Protein 1GM6 (pdb70)

Organism: Sus scrofa (NCBI:txid9823)

InterPro domains:
  IPR000566 Lipocalin/cytosolic fatty-acid binding domain [PF00061] (35-172)
  IPR002345 Lipocalin [PTHR11430] (5-176)
  IPR002971 Major urinary protein [PR01221] (35-53)
  IPR002971 Major urinary protein [PR01221] (65-86)
  IPR002971 Major urinary protein [PR01221] (97-109)
  IPR002971 Major urinary protein [PR01221] (111-126)
  IPR002971 Major urinary protein [PR01221] (132-153)
  IPR002971 Major urinary protein [PR01221] (160-177)
  IPR012674 Calycin [G3DSA:2.40.128.20] (16-191)
  IPR012674 Calycin [SSF50814] (29-177)
  IPR022272 Lipocalin family conserved site [PS00213] (28-41)

B-factor: mean 42.1, std 10.02, range [22.97, 77.35]

Nearest PDB structures (foldseek):
  1gm6-assembly1_A  TM=1.006E+00  e=1.081E-32  Sus scrofa
  8amc-assembly4_D  TM=9.755E-01  e=7.379E-22  Felis catus
  3kfi-assembly1_A  TM=9.691E-01  e=1.384E-20  Mus musculus
  3zq3-assembly2_B  TM=9.654E-01  e=4.673E-20  Rattus norvegicus
  2a2g-assembly1_A  TM=9.641E-01  e=9.076E-20  Rattus norvegicus

Secondary structure (P-SEA, 3-state):
cccccccccccccbbbbcbbbbcccccccccccccccccccccccccbbbbbbccccccccbbbbbbbbbccccccccccccbbbbbbccccccccccbbbbbbcccccbbbbbbbbccccccaaaaaaaaaaaaaaccccccccccccccccccccc

Sequence (158 aa):
VVTSNFDASKIAGEWYSILLASDAKENIEENGSMRVFVEHIRVLDNSSLAFKFQRKVNGECTDFYAVCDKVGDGVYTVAYYGENKFRLLEVNYSDYVILHLVDVNGDKTFQLMEFYGRKPDVEPKLKDKFVEICQQYGIIKENIIDLTKIDRCFQLRG

CATH classification: 2.40.128.20

Solvent-accessible surface area: 7911 Å² total

Radius of gyration: 14.47 Å; Cα contacts (8 Å, |Δi|>4): 337; chains: 1; bounding box: 32×37×35 Å

Structure (mmCIF, N/CA/C/O backbone):
data_1GM6
#
_entry.id   1GM6
#
_cell.length_a   70.112
_cell.length_b   70.112
_cell.length_c   71.750
_cell.angle_alpha   90.00
_cell.angle_beta   90.00
_cell.angle_gamma   90.00
#
_symmetry.space_group_name_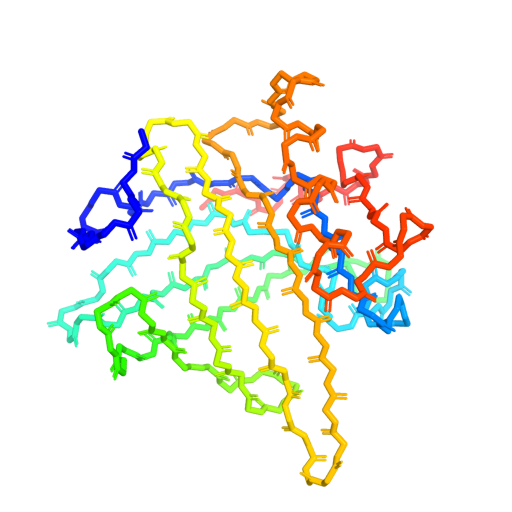H-M   'P 41 21 2'
#
loop_
_entity.id
_entity.type
_entity.pdbx_description
1 polymer 'SALIVARY LIPOCALIN'
2 non-polymer 'CADMIUM ION'
3 non-polymer GLYCEROL
4 non-polymer 2-acetamido-2-deoxy-beta-D-glucopyranose
5 water water
#
loop_
_atom_site.group_PDB
_atom_site.id
_atom_site.type_symbol
_atom_site.label_atom_id
_atom_site.label_alt_id
_atom_site.label_comp_id
_atom_site.label_asym_id
_atom_site.label_entity_id
_atom_site.label_seq_id
_atom_site.pdbx_PDB_ins_code
_atom_site.Cartn_x
_atom_site.Cartn_y
_atom_site.Cartn_z
_atom_site.occupancy
_atom_site.B_iso_or_equiv
_atom_site.auth_seq_id
_atom_site.auth_comp_id
_atom_site.auth_asym_id
_atom_site.auth_atom_id
_atom_site.pdbx_PDB_model_num
ATOM 1 N N . VAL A 1 8 ? 14.464 0.394 19.092 1.00 69.83 8 VAL A N 1
ATOM 2 C CA . VAL A 1 8 ? 13.509 1.432 18.584 1.00 69.79 8 VAL A CA 1
ATOM 3 C C . VAL A 1 8 ? 12.048 1.009 18.719 1.00 69.48 8 VAL A C 1
ATOM 4 O O . VAL A 1 8 ? 11.694 -0.122 18.408 1.00 69.80 8 VAL A O 1
ATOM 8 N N . VAL A 1 9 ? 11.197 1.941 19.142 1.00 68.62 9 VAL A N 1
ATOM 9 C CA . VAL A 1 9 ? 9.762 1.700 19.290 1.00 67.75 9 VAL A CA 1
ATOM 10 C C . VAL A 1 9 ? 9.063 2.672 18.318 1.00 67.63 9 VAL A C 1
ATOM 11 O O . VAL A 1 9 ? 8.950 3.858 18.588 1.00 67.81 9 VAL A O 1
ATOM 15 N N . THR A 1 10 ? 8.578 2.154 17.192 1.00 66.72 10 THR A N 1
ATOM 16 C CA . THR A 1 10 ? 7.938 2.978 16.159 1.00 66.11 10 THR A CA 1
ATOM 17 C C . THR A 1 10 ? 6.463 3.017 16.403 1.00 66.19 10 THR A C 1
ATOM 18 O O . THR A 1 10 ? 5.749 4.040 16.183 1.00 66.57 10 THR A O 1
ATOM 22 N N . SER A 1 11 ? 6.011 1.870 16.842 1.00 65.57 11 SER A N 1
ATOM 23 C CA . SER A 1 11 ? 4.631 1.743 17.114 1.00 64.74 11 SER A CA 1
ATOM 24 C C . SER A 1 11 ? 4.461 2.182 18.525 1.00 63.46 11 SER A C 1
ATOM 25 O O . SER A 1 11 ? 5.413 2.661 19.200 1.00 64.89 11 SER A O 1
ATOM 28 N N . ASN A 1 12 ? 3.283 1.920 19.006 1.00 61.85 12 ASN A N 1
ATOM 29 C CA . ASN A 1 12 ? 3.042 2.393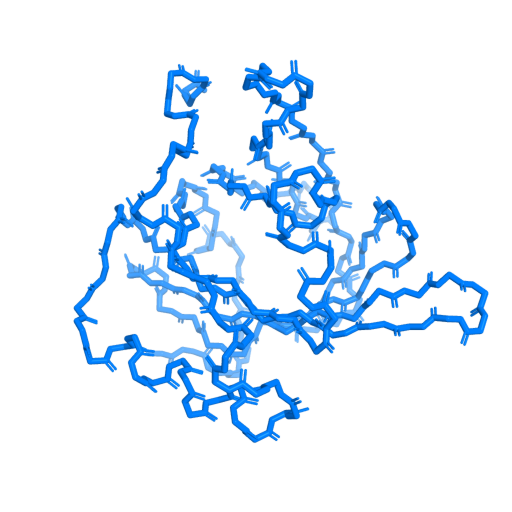 20.263 1.00 60.38 12 ASN A CA 1
ATOM 30 C C . ASN A 1 12 ? 3.717 2.190 21.511 1.00 60.52 12 ASN A C 1
ATOM 31 O O . ASN A 1 12 ? 3.757 1.175 22.105 1.00 61.97 12 ASN A O 1
ATOM 36 N N . PHE A 1 13 ? 4.102 3.393 21.872 1.00 58.41 13 PHE A N 1
ATOM 37 C CA . PHE A 1 13 ? 4.867 3.780 22.991 1.00 57.29 13 PHE A CA 1
ATOM 38 C C . PHE A 1 13 ? 4.067 3.807 24.270 1.00 56.99 13 PHE A C 1
ATOM 39 O O . PHE A 1 13 ? 2.893 3.627 24.350 1.00 57.17 13 PHE A O 1
ATOM 47 N N . ASP A 1 14 ? 4.875 4.072 25.273 1.00 56.15 14 ASP A N 1
ATOM 48 C CA . ASP A 1 14 ? 4.638 4.250 26.692 1.00 56.36 14 ASP A CA 1
ATOM 49 C C . ASP A 1 14 ? 4.957 5.744 26.933 1.00 57.06 14 ASP A C 1
ATOM 50 O O . ASP A 1 14 ? 5.089 6.522 25.992 1.00 57.18 14 ASP A O 1
ATOM 55 N N . ALA A 1 15 ? 5.062 6.141 28.193 1.00 56.73 15 ALA A N 1
ATOM 56 C CA . ALA A 1 15 ? 5.313 7.536 28.495 1.00 55.77 15 ALA A CA 1
ATOM 57 C C . ALA A 1 15 ? 6.150 7.647 29.736 1.00 55.14 15 ALA A C 1
ATOM 58 O O . ALA A 1 15 ? 6.919 8.592 29.900 1.00 54.37 15 ALA A O 1
ATOM 60 N N . SER A 1 16 ? 5.983 6.678 30.622 1.00 53.94 16 SER A N 1
ATOM 61 C CA . SER A 1 16 ? 6.748 6.639 31.855 1.00 53.61 16 SER A CA 1
ATOM 62 C C . SER A 1 16 ? 8.198 6.448 31.447 1.00 52.46 16 SER A C 1
ATOM 63 O O . SER A 1 16 ? 9.128 6.916 32.119 1.00 53.58 16 SER A O 1
ATOM 66 N N . LYS A 1 17 ? 8.365 5.799 30.296 1.00 51.16 17 LYS A N 1
ATOM 67 C CA . LYS A 1 17 ? 9.680 5.493 29.737 1.00 50.47 17 LYS A CA 1
ATOM 68 C C . LYS A 1 17 ? 10.270 6.574 28.827 1.00 49.39 17 LYS A C 1
ATOM 69 O O . LYS A 1 17 ? 11.372 6.425 28.304 1.00 49.63 17 LYS A O 1
ATOM 75 N N . ILE A 1 18 ? 9.531 7.654 28.606 1.00 46.58 18 ILE A N 1
ATOM 76 C CA . ILE A 1 18 ? 10.072 8.737 27.786 1.00 44.66 18 ILE A CA 1
ATOM 77 C C . ILE A 1 18 ? 10.308 9.909 28.713 1.00 42.43 18 ILE A C 1
ATOM 78 O O . ILE A 1 18 ? 10.950 10.897 28.361 1.00 43.68 18 ILE A O 1
ATOM 83 N N . ALA A 1 19 ? 9.794 9.781 29.922 1.00 39.17 19 ALA A N 1
ATOM 84 C CA . ALA A 1 19 ? 9.967 10.827 30.907 1.00 39.31 19 ALA A CA 1
ATOM 85 C C . ALA A 1 19 ? 11.448 10.934 31.235 1.00 37.80 19 ALA A C 1
ATOM 86 O O . ALA A 1 19 ? 12.231 10.065 30.884 1.00 37.99 19 ALA A O 1
ATOM 88 N N . GLY A 1 20 ? 11.829 12.008 31.904 1.00 38.03 20 GLY A N 1
ATOM 89 C CA . GLY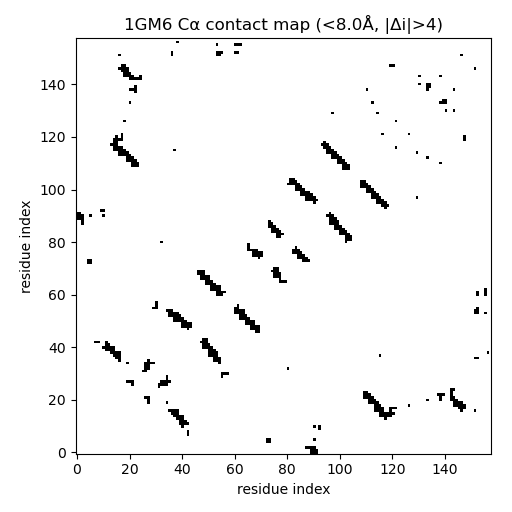 A 1 20 ? 13.220 12.175 32.258 1.00 38.13 20 GLY A CA 1
ATOM 90 C C . GLY A 1 20 ? 13.931 13.324 31.565 1.00 36.56 20 GLY A C 1
ATOM 91 O O . GLY A 1 20 ? 13.304 14.182 30.928 1.00 37.35 20 GLY A O 1
ATOM 92 N N . GLU A 1 21 ? 15.257 13.333 31.706 1.00 36.77 21 GLU A N 1
ATOM 93 C CA . GLU A 1 21 ? 16.115 14.358 31.122 1.00 34.70 21 GLU A CA 1
ATOM 94 C C . GLU A 1 21 ? 16.507 13.991 29.701 1.00 32.78 21 GLU A C 1
ATOM 95 O O . GLU A 1 21 ? 16.791 12.833 29.402 1.00 30.11 21 GLU A O 1
ATOM 101 N N . TRP A 1 22 ? 16.527 14.990 28.828 1.00 29.81 22 TRP A N 1
ATOM 102 C CA . TRP A 1 22 ? 16.909 14.791 27.440 1.00 27.47 22 TRP A CA 1
ATOM 103 C C . TRP A 1 22 ? 17.768 15.971 27.019 1.00 26.75 22 TRP A C 1
ATOM 104 O O . TRP A 1 22 ? 17.856 16.972 27.732 1.00 26.87 22 TRP A O 1
ATOM 115 N N . TYR A 1 23 ? 18.416 15.843 25.869 1.00 27.14 23 TYR A N 1
ATOM 116 C CA . TYR A 1 23 ? 19.247 16.917 25.339 1.00 28.21 23 TYR A CA 1
ATOM 117 C C . TYR A 1 23 ? 18.824 17.135 23.905 1.00 27.40 23 TYR A C 1
ATOM 118 O O . TYR A 1 23 ? 18.560 16.180 23.199 1.00 27.23 23 TYR A O 1
ATOM 127 N N . SER A 1 24 ? 18.717 18.384 23.481 1.00 27.48 24 SER A N 1
ATOM 128 C CA . SER A 1 24 ? 18.375 18.653 22.089 1.00 26.97 24 SER A CA 1
ATOM 129 C C . SER A 1 24 ? 19.693 18.536 21.315 1.00 27.32 24 SER A C 1
ATOM 130 O O . SER A 1 24 ? 20.691 19.155 21.694 1.00 24.51 24 SER A O 1
ATOM 133 N N . ILE A 1 25 ? 19.709 17.736 20.250 1.00 26.80 25 ILE A N 1
ATOM 134 C CA . ILE A 1 25 ? 20.934 17.547 19.465 1.00 28.92 25 ILE A CA 1
ATOM 135 C C . ILE A 1 25 ? 20.857 18.082 18.031 1.00 27.94 25 ILE A C 1
ATOM 136 O O . ILE A 1 25 ? 21.751 18.801 17.567 1.00 28.58 25 ILE A O 1
ATOM 141 N N . LEU A 1 26 ? 19.786 17.732 17.329 1.00 26.10 26 LEU A N 1
ATOM 142 C CA . LEU A 1 26 ? 19.606 18.182 15.953 1.00 26.63 26 LEU A CA 1
ATOM 143 C C . LEU A 1 26 ? 18.225 18.828 15.832 1.00 27.16 26 LEU A C 1
ATOM 144 O O . LEU A 1 26 ? 17.288 18.453 16.535 1.00 26.66 26 LEU A O 1
ATOM 149 N N . LEU A 1 27 ? 18.105 19.804 14.945 1.00 28.11 27 LEU A N 1
ATOM 150 C CA . LEU A 1 27 ? 16.841 20.487 14.741 1.00 31.14 27 LEU A CA 1
ATOM 151 C C . LEU A 1 27 ? 16.752 20.903 13.277 1.00 31.55 27 LEU A C 1
ATOM 152 O O . LEU A 1 27 ? 17.684 21.506 12.750 1.00 30.30 27 LEU A O 1
ATOM 157 N N . ALA A 1 28 ? 15.651 20.568 12.613 1.00 31.08 28 ALA A N 1
ATOM 158 C CA . ALA A 1 28 ? 15.483 20.930 11.209 1.00 34.08 28 ALA A CA 1
ATOM 159 C C . ALA A 1 28 ? 14.092 21.518 10.969 1.00 34.24 28 ALA A C 1
ATOM 160 O O . ALA A 1 28 ? 13.159 21.238 11.721 1.00 35.66 28 ALA A O 1
ATOM 162 N N . SER A 1 29 ? 13.957 22.324 9.918 1.00 35.50 29 SER A N 1
ATOM 163 C CA . SER A 1 29 ? 12.682 22.972 9.589 1.00 37.63 29 SER A CA 1
ATOM 164 C C . SER A 1 29 ? 12.648 23.438 8.130 1.00 39.08 29 SER A C 1
ATOM 165 O O . SER A 1 29 ? 13.607 24.043 7.649 1.00 40.80 29 SER A O 1
ATOM 168 N N . ASP A 1 30 ? 11.561 23.170 7.415 1.00 39.00 30 ASP A N 1
ATOM 169 C CA . ASP A 1 30 ? 11.510 23.624 6.030 1.00 40.67 30 ASP A CA 1
ATOM 170 C C . ASP A 1 30 ? 11.495 25.162 5.971 1.00 41.40 30 ASP A C 1
ATOM 171 O O . ASP A 1 30 ? 11.446 25.758 4.890 1.00 41.63 30 ASP A O 1
ATOM 176 N N . ALA A 1 31 ? 11.553 25.786 7.151 1.00 42.14 31 ALA A N 1
ATOM 177 C CA . ALA A 1 31 ? 11.588 27.246 7.311 1.00 41.82 31 ALA A CA 1
ATOM 178 C C . ALA A 1 31 ? 12.682 27.558 8.346 1.00 42.85 31 ALA A C 1
ATOM 179 O O . ALA A 1 31 ? 12.378 27.980 9.465 1.00 40.52 31 ALA A O 1
ATOM 181 N N . LYS A 1 32 ? 13.939 27.325 7.953 1.00 43.50 32 LYS A N 1
ATOM 182 C CA . LYS A 1 32 ? 15.137 27.520 8.785 1.00 43.60 32 LYS A CA 1
ATOM 183 C C . LYS A 1 32 ? 15.023 28.821 9.594 1.00 43.19 32 LYS A C 1
ATOM 184 O O . LYS A 1 32 ? 15.727 29.019 10.590 1.00 44.07 32 LYS A O 1
ATOM 190 N N . GLU A 1 33 ? 14.119 29.701 9.179 1.00 42.75 33 GLU A N 1
ATOM 191 C CA . GLU A 1 33 ? 13.906 30.986 9.843 1.00 41.91 33 GLU A CA 1
ATOM 192 C C . GLU A 1 33 ? 13.509 30.843 11.324 1.00 42.39 33 GLU A C 1
ATOM 193 O O . GLU A 1 33 ? 13.918 31.643 12.165 1.00 41.62 33 GLU A O 1
ATOM 199 N N . ASN A 1 34 ? 12.730 29.810 11.632 1.00 39.30 34 ASN A N 1
ATOM 200 C CA . ASN A 1 34 ? 12.243 29.566 12.982 1.00 37.32 34 ASN A CA 1
ATOM 201 C C . ASN A 1 34 ? 13.227 28.929 13.932 1.00 37.64 34 ASN A C 1
ATOM 202 O O . ASN A 1 34 ? 13.057 29.021 15.145 1.00 37.99 34 ASN A O 1
ATOM 207 N N . ILE A 1 35 ? 14.249 28.268 13.400 1.00 37.26 35 ILE A N 1
ATOM 208 C CA . ILE A 1 35 ? 15.224 27.605 14.268 1.00 36.24 35 ILE A CA 1
ATOM 209 C C . ILE A 1 35 ? 16.580 28.293 14.326 1.00 37.99 35 ILE A C 1
ATOM 210 O O . ILE A 1 35 ? 17.542 27.754 14.874 1.00 36.09 35 ILE A O 1
ATOM 215 N N . GLU A 1 36 ? 16.665 29.483 13.752 1.00 40.08 36 GLU A N 1
ATOM 216 C CA . GLU A 1 36 ? 17.916 30.219 13.769 1.00 44.31 36 GLU A CA 1
ATOM 217 C C . GLU A 1 36 ? 18.011 31.045 15.040 1.00 45.11 36 GLU A C 1
ATOM 218 O O . GLU A 1 36 ? 17.046 31.133 15.798 1.00 45.20 36 GLU A O 1
ATOM 224 N N . GLU A 1 37 ? 19.174 31.636 15.289 1.00 46.48 37 GLU A N 1
ATOM 225 C CA . GLU A 1 37 ? 19.324 32.445 16.487 1.00 48.00 37 GLU A CA 1
ATOM 226 C C . GLU A 1 37 ? 18.136 33.402 16.471 1.00 49.37 37 GLU A C 1
ATOM 227 O O . GLU A 1 37 ? 17.879 34.062 15.460 1.00 49.69 37 GLU A O 1
ATOM 233 N N . ASN A 1 38 ? 17.403 33.445 17.580 1.00 48.86 38 ASN A N 1
ATOM 234 C CA . ASN A 1 38 ? 16.220 34.287 17.717 1.00 48.18 38 ASN A CA 1
ATOM 235 C C . ASN A 1 38 ? 14.971 33.610 17.179 1.00 47.05 38 ASN A C 1
ATOM 236 O O . ASN A 1 38 ? 13.892 34.194 17.179 1.00 45.52 38 ASN A O 1
ATOM 241 N N . GLY A 1 39 ? 15.120 32.376 16.719 1.00 45.40 39 GLY A N 1
ATOM 242 C CA . GLY A 1 39 ? 13.976 31.646 16.213 1.00 43.15 39 GLY A CA 1
ATOM 243 C C . GLY A 1 39 ? 13.176 31.089 17.378 1.00 40.11 39 GLY A C 1
ATOM 244 O O . GLY A 1 39 ? 13.738 30.580 18.348 1.00 40.79 39 GLY A O 1
ATOM 245 N N . SER A 1 40 ? 11.857 31.168 17.283 1.00 37.00 40 SER A N 1
ATOM 246 C CA . SER A 1 40 ? 10.991 30.683 18.349 1.00 35.28 40 SER A CA 1
ATOM 247 C C . SER A 1 40 ? 11.163 29.199 18.641 1.00 31.92 40 SER A C 1
ATOM 248 O O . SER A 1 40 ? 11.142 28.773 19.792 1.00 33.29 40 SER A O 1
ATOM 251 N N . MET A 1 41 ? 11.346 28.420 17.582 1.00 28.34 41 MET A N 1
ATOM 252 C CA . MET A 1 41 ? 11.492 26.969 17.665 1.00 27.41 41 MET A CA 1
ATOM 253 C C . MET A 1 41 ? 12.910 26.460 17.907 1.00 27.60 41 MET A C 1
ATOM 254 O O . MET A 1 41 ? 13.183 25.272 17.746 1.00 27.89 41 MET A O 1
ATOM 259 N N . ARG A 1 42 ? 13.810 27.362 18.282 1.00 27.67 42 ARG A N 1
ATOM 260 C CA . ARG A 1 42 ? 15.209 27.018 18.567 1.00 28.90 42 ARG A CA 1
ATOM 261 C C . ARG A 1 42 ? 15.323 26.678 20.063 1.00 28.19 42 ARG A C 1
ATOM 262 O O . ARG A 1 42 ? 15.961 27.384 20.849 1.00 30.70 42 ARG A O 1
ATOM 270 N N . VAL A 1 43 ? 14.690 25.571 20.425 1.00 28.82 43 VAL A N 1
ATOM 271 C CA . VAL A 1 43 ? 14.622 25.102 21.785 1.00 25.68 43 VAL A CA 1
ATOM 272 C C . VAL A 1 43 ? 15.604 23.994 22.146 1.00 27.40 43 VAL A C 1
ATOM 273 O O . VAL A 1 43 ? 16.039 23.195 21.300 1.00 23.55 43 VAL A O 1
ATOM 277 N N . PHE A 1 44 ? 15.938 23.962 23.430 1.00 24.20 44 PHE A N 1
ATOM 278 C CA . PHE A 1 44 ? 16.856 22.985 23.976 1.00 26.31 44 PHE A CA 1
ATOM 279 C C . PHE A 1 44 ? 16.123 22.304 25.114 1.00 26.93 44 PHE A C 1
ATOM 280 O O . PHE A 1 44 ? 16.059 22.823 26.221 1.00 24.60 44 PHE A O 1
ATOM 288 N N . VAL A 1 45 ? 15.552 21.144 24.822 1.00 25.82 45 VAL A N 1
ATOM 289 C CA . VAL A 1 45 ? 14.802 20.392 25.815 1.00 28.39 45 VAL A CA 1
ATOM 290 C C . VAL A 1 45 ? 15.621 19.950 27.024 1.00 27.71 45 VAL A C 1
ATOM 291 O O . VAL A 1 45 ? 16.837 19.751 26.936 1.00 25.68 45 VAL A O 1
ATOM 295 N N . GLU A 1 46 ? 14.936 19.798 28.152 1.00 26.94 46 GLU 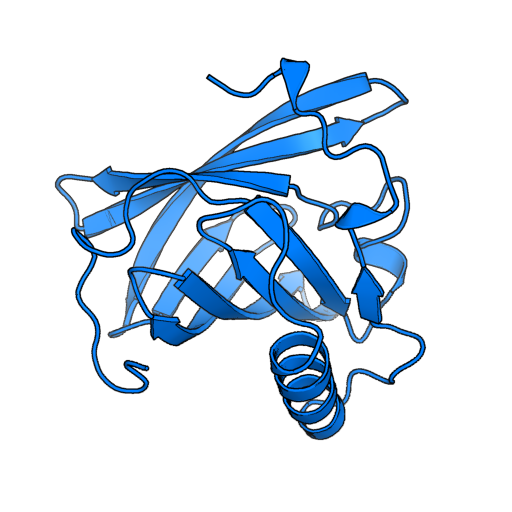A N 1
ATOM 296 C CA . GLU A 1 46 ? 15.582 19.369 29.380 1.00 28.76 46 GLU A CA 1
ATOM 297 C C . GLU A 1 46 ? 14.902 18.137 29.970 1.00 28.81 46 GLU A C 1
ATOM 298 O O . GLU A 1 46 ? 15.485 17.055 29.965 1.00 26.69 46 GLU A O 1
ATOM 304 N N . HIS A 1 47 ? 13.687 18.278 30.492 1.00 31.62 47 HIS A N 1
ATOM 305 C CA . HIS A 1 47 ? 13.011 17.103 31.034 1.00 34.90 47 HIS A CA 1
ATOM 306 C C . HIS A 1 47 ? 11.586 16.996 30.586 1.00 35.19 47 HIS A C 1
ATOM 307 O O . HIS A 1 47 ? 10.962 17.979 30.208 1.00 36.13 47 HIS A O 1
ATOM 314 N N . ILE A 1 48 ? 11.088 15.769 30.615 1.00 36.27 48 ILE A N 1
ATOM 315 C CA . ILE A 1 48 ? 9.725 15.464 30.236 1.00 36.88 48 ILE A CA 1
ATOM 316 C C . ILE A 1 48 ? 9.100 14.762 31.426 1.00 39.88 48 ILE A C 1
ATOM 317 O O . ILE A 1 48 ? 9.706 13.855 32.001 1.00 39.24 48 ILE A O 1
ATOM 322 N N . ARG A 1 49 ? 7.910 15.205 31.821 1.00 41.80 49 ARG A N 1
ATOM 323 C CA . ARG A 1 49 ? 7.202 14.575 32.925 1.00 44.82 49 ARG A CA 1
ATOM 324 C C . ARG A 1 49 ? 5.806 14.226 32.445 1.00 45.19 49 ARG A C 1
ATOM 325 O O . ARG A 1 49 ? 5.158 15.024 31.762 1.00 46.33 49 ARG A O 1
ATOM 333 N N . VAL A 1 50 ? 5.373 13.012 32.773 1.00 44.58 50 VAL A N 1
ATOM 334 C CA . VAL A 1 50 ? 4.049 12.539 32.407 1.00 45.32 50 VAL A CA 1
ATOM 335 C C . VAL A 1 50 ? 3.091 12.893 33.537 1.00 45.64 50 VAL A C 1
ATOM 336 O O . VAL A 1 50 ? 3.189 12.350 34.635 1.00 44.09 50 VAL A O 1
ATOM 340 N N . LEU A 1 51 ? 2.175 13.815 33.262 1.00 45.99 51 LEU A N 1
ATOM 341 C CA . LEU A 1 51 ? 1.217 14.251 34.258 1.00 46.43 51 LEU A CA 1
ATOM 342 C C . LEU A 1 51 ? 0.118 13.238 34.471 1.00 46.14 51 LEU A C 1
ATOM 343 O O . LEU A 1 51 ? -0.088 12.343 33.644 1.00 44.85 51 LEU A O 1
ATOM 348 N N . ASP A 1 52 ? -0.587 13.398 35.589 1.00 45.88 52 ASP A N 1
ATOM 349 C CA . ASP A 1 52 ? -1.684 12.513 35.956 1.00 48.28 52 ASP A CA 1
ATOM 350 C C . ASP A 1 52 ? -2.808 12.449 34.907 1.00 48.47 52 ASP A C 1
ATOM 351 O O . ASP A 1 52 ? -3.613 11.511 34.922 1.00 48.80 52 ASP A O 1
ATOM 356 N N . ASN A 1 53 ? -2.868 13.434 34.004 1.00 46.85 53 ASN A N 1
ATOM 357 C CA . ASN A 1 53 ? -3.885 13.426 32.949 1.00 47.32 53 ASN A CA 1
ATOM 358 C C . ASN A 1 53 ? -3.345 12.912 31.621 1.00 46.30 53 ASN A C 1
ATOM 359 O O . ASN A 1 53 ? -4.006 13.037 30.588 1.00 47.62 53 ASN A O 1
ATOM 364 N N . SER A 1 54 ? -2.140 12.342 31.661 1.00 44.75 54 SER A N 1
ATOM 365 C CA . SER A 1 54 ? -1.475 11.762 30.492 1.00 44.24 54 SER A CA 1
ATOM 366 C C . SER A 1 54 ? -0.782 12.775 29.584 1.00 42.09 54 SER A C 1
ATOM 367 O O . SER A 1 54 ? -0.215 12.413 28.558 1.00 40.89 54 SER A O 1
ATOM 370 N N . SER A 1 55 ? -0.839 14.044 29.964 1.00 40.18 55 SER A N 1
ATOM 371 C CA . SER A 1 55 ? -0.198 15.092 29.193 1.00 40.02 55 SER A CA 1
ATOM 372 C C . SER A 1 55 ? 1.263 15.103 29.587 1.00 40.60 55 SER A C 1
ATOM 373 O O . SER A 1 55 ? 1.610 14.744 30.706 1.00 42.98 55 SER A O 1
ATOM 376 N N . LEU A 1 56 ? 2.116 15.520 28.661 1.00 39.63 56 LEU A N 1
ATOM 377 C CA . LEU A 1 56 ? 3.553 15.578 28.900 1.00 38.83 56 LEU A CA 1
ATOM 378 C C . LEU A 1 56 ? 3.991 17.002 29.212 1.00 37.75 56 LEU A C 1
ATOM 379 O O . LEU A 1 56 ? 3.759 17.917 28.430 1.00 37.54 56 LEU A O 1
ATOM 384 N N . ALA A 1 57 ? 4.634 17.190 30.354 1.00 35.81 57 ALA A N 1
ATOM 385 C CA . ALA A 1 57 ? 5.096 18.513 30.728 1.00 34.58 57 ALA A CA 1
ATOM 386 C C . ALA A 1 57 ? 6.538 18.657 30.270 1.00 33.59 57 ALA A C 1
ATOM 387 O O . ALA A 1 57 ? 7.420 17.985 30.790 1.00 32.59 57 ALA A O 1
ATOM 389 N N . PHE A 1 58 ? 6.768 19.521 29.284 1.00 34.74 58 PHE A N 1
ATOM 390 C CA . PHE A 1 58 ? 8.108 19.756 28.728 1.00 34.90 58 PHE A CA 1
ATOM 391 C C . PHE A 1 58 ? 8.765 20.962 29.385 1.00 35.05 58 PHE A C 1
ATOM 392 O O . PHE A 1 58 ? 8.102 21.965 29.642 1.00 34.04 58 PHE A O 1
ATOM 400 N N . LYS A 1 59 ? 10.061 20.863 29.664 1.00 33.59 59 LYS A N 1
ATOM 401 C CA . LYS A 1 59 ? 10.798 22.004 30.193 1.00 32.41 59 LYS A CA 1
ATOM 402 C C . LYS A 1 59 ? 11.999 22.165 29.265 1.00 30.72 59 LYS A C 1
ATOM 403 O O . LYS A 1 59 ? 12.726 21.201 29.007 1.00 27.57 59 LYS A O 1
ATOM 409 N N . PHE A 1 60 ? 12.199 23.365 28.737 1.00 28.08 60 PHE A N 1
ATOM 410 C CA . PHE A 1 60 ? 13.308 23.583 27.828 1.00 28.49 60 PHE A CA 1
ATOM 411 C C . PHE A 1 60 ? 13.815 24.998 27.922 1.00 29.64 60 PHE A C 1
ATOM 412 O O . PHE A 1 60 ? 13.170 25.869 28.488 1.00 28.67 60 PHE A O 1
ATOM 420 N N . GLN A 1 61 ? 14.989 25.220 27.355 1.00 29.05 61 GLN A N 1
ATOM 421 C CA . GLN A 1 61 ? 15.612 26.536 27.345 1.00 29.75 61 GLN A CA 1
ATOM 422 C C . GLN A 1 61 ? 15.716 27.068 25.922 1.00 32.17 61 GLN A C 1
ATOM 423 O O . GLN A 1 61 ? 15.789 26.283 24.983 1.00 34.08 61 GLN A O 1
ATOM 429 N N . ARG A 1 62 ? 15.637 28.380 25.748 1.00 31.92 62 ARG A N 1
ATOM 430 C CA . ARG A 1 62 ? 15.988 28.961 24.458 1.00 36.72 62 ARG A CA 1
ATOM 431 C C . ARG A 1 62 ? 16.677 30.258 24.811 1.00 37.49 62 ARG A C 1
ATOM 432 O O . ARG A 1 62 ? 16.503 30.783 25.913 1.00 40.02 62 ARG A O 1
ATOM 440 N N . LYS A 1 63 ? 17.553 30.708 23.927 1.00 37.21 63 LYS A N 1
ATOM 441 C CA . LYS A 1 63 ? 18.298 31.914 24.179 1.00 38.04 63 LYS A CA 1
ATOM 442 C C . LYS A 1 63 ? 17.506 33.075 23.603 1.00 38.78 63 LYS A C 1
ATOM 443 O O . LYS A 1 63 ? 17.294 33.180 22.391 1.00 36.40 63 LYS A O 1
ATOM 449 N N . VAL A 1 64 ? 17.041 33.930 24.510 1.00 39.13 64 VAL A N 1
ATOM 450 C CA . VAL A 1 64 ? 16.252 35.107 24.165 1.00 38.18 64 VAL A CA 1
ATOM 451 C C . VAL A 1 64 ? 17.043 36.366 24.494 1.00 38.29 64 VAL A C 1
ATOM 452 O O . VAL A 1 64 ? 17.578 36.513 25.600 1.00 38.61 64 VAL A O 1
ATOM 456 N N . ASN A 1 65 ? 17.113 37.263 23.514 1.00 37.85 65 ASN A N 1
ATOM 457 C CA . ASN A 1 65 ? 17.819 38.526 23.662 1.00 37.56 65 ASN A CA 1
ATOM 458 C C . ASN A 1 65 ? 19.193 38.353 24.302 1.00 36.92 65 ASN A C 1
ATOM 459 O O . ASN A 1 65 ? 19.600 39.129 25.171 1.00 36.32 65 ASN A O 1
ATOM 464 N N . GLY A 1 66 ? 19.892 37.307 23.865 1.00 34.62 66 GLY A N 1
ATOM 465 C CA . GLY A 1 66 ? 21.222 37.025 24.373 1.00 35.00 66 GLY A CA 1
ATOM 466 C C . GLY A 1 66 ? 21.260 36.291 25.699 1.00 34.44 66 GLY A C 1
ATOM 467 O O . GLY A 1 66 ? 22.326 35.863 26.151 1.00 35.09 66 GLY A O 1
ATOM 468 N N . GLU A 1 67 ? 20.100 36.132 26.327 1.00 33.76 67 GLU A N 1
ATOM 469 C CA . GLU A 1 67 ? 20.041 35.449 27.617 1.00 33.88 67 GLU A CA 1
ATOM 470 C C . GLU A 1 67 ? 19.402 34.076 27.532 1.00 32.16 67 GLU A C 1
ATOM 471 O O . GLU A 1 67 ? 18.401 33.893 26.844 1.00 32.25 67 GLU A O 1
ATOM 477 N N . CYS A 1 68 ? 19.982 33.128 28.261 1.00 31.62 68 CYS A N 1
ATOM 478 C CA . CYS A 1 68 ? 19.482 31.754 28.334 1.00 34.75 68 CYS A CA 1
ATOM 479 C C . CYS A 1 68 ? 18.166 31.761 29.128 1.00 36.01 68 CYS A C 1
ATOM 480 O O . CYS A 1 68 ? 18.131 32.205 30.274 1.00 37.15 68 CYS A O 1
ATOM 483 N N . THR A 1 69 ? 17.093 31.252 28.528 1.00 37.01 69 THR A N 1
ATOM 484 C CA . THR A 1 69 ? 15.777 31.275 29.172 1.00 35.99 69 THR A CA 1
ATOM 485 C C . THR A 1 69 ? 15.115 29.923 29.431 1.00 34.65 69 THR A C 1
ATOM 486 O O . THR A 1 69 ? 15.379 28.954 28.741 1.00 34.11 69 THR A O 1
ATOM 490 N N . ASP A 1 70 ? 14.235 29.884 30.425 1.00 33.67 70 ASP A N 1
ATOM 491 C CA . ASP A 1 70 ? 13.487 28.685 30.780 1.00 33.40 70 ASP A CA 1
ATOM 492 C C . ASP A 1 70 ? 12.038 28.821 30.304 1.00 32.60 70 ASP A C 1
ATOM 493 O O . ASP A 1 70 ? 11.423 29.890 30.444 1.00 31.18 70 ASP A O 1
ATOM 498 N N . PHE A 1 71 ? 11.510 27.735 29.736 1.00 32.93 71 PHE A N 1
ATOM 499 C CA . PHE A 1 71 ? 10.133 27.679 29.247 1.00 33.83 71 PHE A CA 1
ATOM 500 C C . PHE A 1 71 ? 9.462 26.370 29.657 1.00 35.36 71 PHE A C 1
ATOM 501 O O . PHE A 1 71 ? 10.122 25.343 29.799 1.00 34.18 71 PHE A O 1
ATOM 509 N N . TYR A 1 72 ? 8.144 26.415 29.840 1.00 36.37 72 TYR A N 1
ATOM 510 C CA . TYR A 1 72 ? 7.364 25.235 30.206 1.00 38.76 72 TYR A CA 1
ATOM 511 C C . TYR A 1 72 ? 6.176 25.121 29.271 1.00 38.30 72 TYR A C 1
ATOM 512 O O . TYR A 1 72 ? 5.651 26.126 28.809 1.00 38.38 72 TYR A O 1
ATOM 521 N N . ALA A 1 73 ? 5.750 23.893 29.004 1.00 37.37 73 ALA A N 1
ATOM 522 C CA . ALA A 1 73 ? 4.623 23.650 28.119 1.00 37.46 73 ALA A CA 1
ATOM 523 C C . ALA A 1 73 ? 4.026 22.274 28.403 1.00 37.09 73 ALA A C 1
ATOM 524 O O . ALA A 1 73 ? 4.761 21.304 28.609 1.00 37.19 73 ALA A O 1
ATOM 526 N N . VAL A 1 74 ? 2.698 22.196 28.436 1.00 34.74 74 VAL A N 1
ATOM 527 C CA . VAL A 1 74 ? 2.010 20.925 28.655 1.00 33.97 74 VAL A CA 1
ATOM 528 C C . VAL A 1 74 ? 1.450 20.500 27.305 1.00 34.40 74 VAL A C 1
ATOM 529 O O . VAL A 1 74 ? 0.741 21.265 26.643 1.00 36.02 74 VAL A O 1
ATOM 533 N N . CYS A 1 75 ? 1.784 19.290 26.887 1.00 33.48 75 CYS A N 1
ATOM 534 C CA . CYS A 1 75 ? 1.313 18.773 25.615 1.00 34.48 75 CYS A CA 1
ATOM 535 C C . CYS A 1 75 ? 0.237 17.744 25.893 1.00 36.33 75 CYS A C 1
ATOM 536 O O . CYS A 1 75 ? 0.467 16.777 26.600 1.00 35.00 75 CYS A O 1
ATOM 539 N N . ASP A 1 76 ? -0.944 17.949 25.334 1.00 36.82 76 ASP A N 1
ATOM 540 C CA . ASP A 1 76 ? -2.021 17.010 25.557 1.00 38.11 76 ASP A CA 1
ATOM 541 C C . ASP A 1 76 ? -2.038 15.885 24.526 1.00 38.95 76 ASP A C 1
ATOM 542 O O . ASP A 1 76 ? -1.880 16.105 23.331 1.00 37.83 76 ASP A O 1
ATOM 547 N N . LYS A 1 77 ? -2.231 14.670 25.018 1.00 39.44 77 LYS A N 1
ATOM 548 C CA . LYS A 1 77 ? -2.280 13.471 24.197 1.00 41.25 77 LYS A CA 1
ATOM 549 C C . LYS A 1 77 ? -3.513 13.576 23.282 1.00 41.99 77 LYS A C 1
ATOM 550 O O . LYS A 1 77 ? -4.613 13.864 23.753 1.00 42.75 77 LYS A O 1
ATOM 556 N N . VAL A 1 78 ? -3.315 13.364 21.979 1.00 42.98 78 VAL A N 1
ATOM 557 C CA . VAL A 1 78 ? -4.395 13.428 20.981 1.00 45.51 78 VAL A CA 1
ATOM 558 C C . VAL A 1 78 ? -4.414 12.141 20.181 1.00 45.93 78 VAL A C 1
ATOM 559 O O . VAL A 1 78 ? -5.303 11.876 19.368 1.00 47.60 78 VAL A O 1
ATOM 563 N N . GLY A 1 79 ? -3.392 11.348 20.414 1.00 45.46 79 GLY A N 1
ATOM 564 C CA . GLY A 1 79 ? -3.293 10.110 19.706 1.00 45.65 79 GLY A CA 1
ATOM 565 C C . GLY A 1 79 ? -2.152 9.357 20.320 1.00 47.08 79 GLY A C 1
ATOM 566 O O . GLY A 1 79 ? -1.332 9.884 21.077 1.00 45.38 79 GLY A O 1
ATOM 567 N N . ASP A 1 80 ? -2.107 8.088 19.991 1.00 47.17 80 ASP A N 1
ATOM 568 C CA . ASP A 1 80 ? -1.064 7.246 20.495 1.00 48.27 80 ASP A CA 1
ATOM 569 C C . ASP A 1 80 ? 0.224 7.683 19.805 1.00 46.89 80 ASP A C 1
ATOM 570 O O . ASP A 1 80 ? 0.416 7.469 18.602 1.00 47.44 80 ASP A O 1
ATOM 575 N N . GLY A 1 81 ? 1.073 8.358 20.583 1.00 45.49 81 GLY A N 1
ATOM 576 C CA . GLY A 1 81 ? 2.342 8.868 20.084 1.00 45.02 81 GLY A CA 1
ATOM 577 C C . GLY A 1 81 ? 2.237 10.298 19.563 1.00 44.12 81 GLY A C 1
ATOM 578 O O . GLY A 1 81 ? 3.235 10.897 19.140 1.00 43.54 81 GLY A O 1
ATOM 579 N N . VAL A 1 82 ? 1.024 10.852 19.605 1.00 42.85 82 VAL A N 1
ATOM 580 C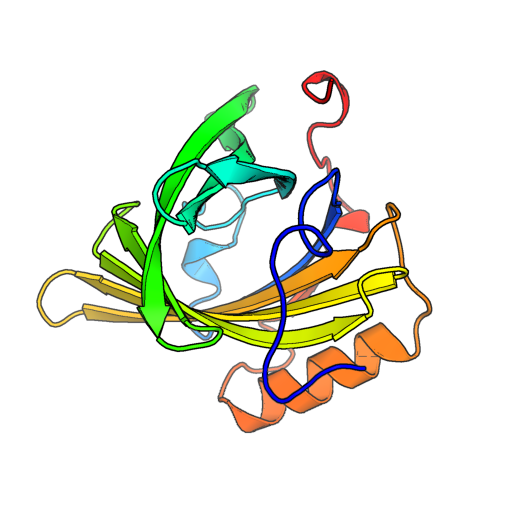 CA . VAL A 1 82 ? 0.772 12.206 19.113 1.00 41.37 82 VAL A CA 1
ATOM 581 C C . VAL A 1 82 ? 0.295 13.148 20.226 1.00 39.20 82 VAL A C 1
ATOM 582 O O . VAL A 1 82 ? -0.452 12.754 21.121 1.00 38.35 82 VAL A O 1
ATOM 586 N N . TYR A 1 83 ? 0.754 14.393 20.159 1.00 37.14 83 TYR A N 1
ATOM 587 C CA . TYR A 1 83 ? 0.403 15.414 21.137 1.00 36.22 83 TYR A CA 1
ATOM 588 C C . TYR A 1 83 ? 0.139 16.754 20.487 1.00 34.68 83 TYR A C 1
ATOM 589 O O . TYR A 1 83 ? 0.446 16.961 19.306 1.00 33.09 83 TYR A O 1
ATOM 598 N N . THR A 1 84 ? -0.417 17.663 21.280 1.00 34.10 84 THR A N 1
ATOM 599 C CA . THR A 1 84 ? -0.747 18.993 20.813 1.00 32.57 84 THR A CA 1
ATOM 600 C C . THR A 1 84 ? -0.294 19.990 21.850 1.00 32.68 84 THR A C 1
ATOM 601 O O . THR A 1 84 ? -0.470 19.767 23.053 1.00 32.22 84 THR A O 1
ATOM 605 N N . VAL A 1 85 ? 0.286 21.089 21.370 1.00 31.19 85 VAL A N 1
ATOM 606 C CA . VAL A 1 85 ? 0.783 22.161 22.223 1.00 29.55 85 VAL A CA 1
ATOM 607 C C . VAL A 1 85 ? 0.586 23.546 21.628 1.00 29.77 85 VAL A C 1
ATOM 608 O O . VAL A 1 85 ? 0.739 23.752 20.427 1.00 28.37 85 VAL A O 1
ATOM 612 N N . ALA A 1 86 ? 0.245 24.494 22.486 1.00 27.08 86 ALA A N 1
ATOM 613 C CA . ALA A 1 86 ? 0.095 25.862 22.058 1.00 28.19 86 ALA A CA 1
ATOM 614 C C . ALA A 1 86 ? 1.445 26.512 22.403 1.00 29.62 86 ALA A C 1
ATOM 615 O O . ALA A 1 86 ? 1.872 26.511 23.568 1.00 30.18 86 ALA A O 1
ATOM 617 N N . TYR A 1 87 ? 2.133 27.023 21.385 1.00 28.01 87 TYR A N 1
ATOM 618 C CA . TYR A 1 87 ? 3.424 27.681 21.569 1.00 28.84 87 TYR A CA 1
ATOM 619 C C . TYR A 1 87 ? 3.756 28.345 20.258 1.00 30.04 87 TYR A C 1
ATOM 620 O O . TYR A 1 87 ? 4.092 27.662 19.290 1.00 30.38 87 TYR A O 1
ATOM 629 N N . TYR A 1 88 ? 3.685 29.670 20.219 1.00 29.94 88 TYR A N 1
ATOM 630 C CA . TYR A 1 88 ? 3.952 30.364 18.972 1.00 31.96 88 TYR A CA 1
ATOM 631 C C . TYR A 1 88 ? 3.022 29.774 17.919 1.00 31.04 88 TYR A C 1
ATOM 632 O O . TYR A 1 88 ? 3.419 29.544 16.775 1.00 31.35 88 TYR A O 1
ATOM 641 N N . GLY A 1 89 ? 1.779 29.526 18.344 1.00 29.20 89 GLY A N 1
ATOM 642 C CA . GLY A 1 89 ? 0.760 28.955 17.479 1.00 28.43 89 GLY A CA 1
ATOM 643 C C . GLY A 1 89 ? 0.288 27.592 17.970 1.00 27.80 89 GLY A C 1
ATOM 644 O O . GLY A 1 89 ? 0.540 27.227 19.115 1.00 27.23 89 GLY A O 1
ATOM 645 N N . GLU A 1 90 ? -0.413 26.849 17.116 1.00 25.94 90 GLU A N 1
ATOM 646 C CA . GLU A 1 90 ? -0.882 25.520 17.471 1.00 28.52 90 GLU A CA 1
ATOM 647 C C . GLU A 1 90 ? 0.098 24.515 16.922 1.00 29.20 90 GLU A C 1
ATOM 648 O O . GLU A 1 90 ? 0.392 24.499 15.728 1.00 27.74 90 GLU A O 1
ATOM 654 N N . ASN A 1 91 ? 0.599 23.668 17.805 1.00 28.10 91 ASN A N 1
ATOM 655 C CA . ASN A 1 91 ? 1.551 22.654 17.410 1.00 30.46 91 ASN A CA 1
ATOM 656 C C . ASN A 1 91 ? 0.978 21.269 17.592 1.00 31.66 91 ASN A C 1
ATOM 657 O O . ASN A 1 91 ? 0.223 21.010 18.523 1.00 31.20 91 ASN A O 1
ATOM 662 N N . LYS A 1 92 ? 1.333 20.386 16.676 1.00 32.35 92 LYS A N 1
ATOM 663 C CA . LYS A 1 92 ? 0.900 19.010 16.732 1.00 33.92 92 LYS A CA 1
ATOM 664 C C . LYS A 1 92 ? 2.145 18.247 16.324 1.00 34.18 92 LYS A C 1
ATOM 665 O O . LYS A 1 92 ? 2.646 18.439 15.216 1.00 34.82 92 LYS A O 1
ATOM 671 N N . PHE A 1 93 ? 2.661 17.403 17.214 1.00 34.29 93 PHE A N 1
ATOM 672 C CA . PHE A 1 93 ? 3.864 16.636 16.896 1.00 35.23 93 PHE A CA 1
ATOM 673 C C . PHE A 1 93 ? 3.683 15.145 17.108 1.00 35.80 93 PHE A C 1
ATOM 674 O O . PHE A 1 93 ? 2.883 14.723 17.940 1.00 34.95 93 PHE A O 1
ATOM 682 N N . ARG A 1 94 ? 4.425 14.347 16.348 1.00 36.06 94 ARG A N 1
ATOM 683 C CA . ARG A 1 94 ? 4.329 12.904 16.479 1.00 36.88 94 ARG A CA 1
ATOM 684 C C . ARG A 1 94 ? 5.702 12.292 16.700 1.00 35.73 94 ARG A C 1
ATOM 685 O O . ARG A 1 94 ? 6.688 12.679 16.066 1.00 35.75 94 ARG A O 1
ATOM 693 N N . LEU A 1 95 ? 5.760 11.335 17.611 1.00 35.44 95 LEU A N 1
ATOM 694 C CA . LEU A 1 95 ? 7.007 10.657 17.921 1.00 37.17 95 LEU A CA 1
ATOM 695 C C . LEU A 1 95 ? 7.199 9.544 16.908 1.00 38.03 95 LEU A C 1
ATOM 696 O O . LEU A 1 95 ? 6.434 8.577 16.907 1.00 39.81 95 LEU A O 1
ATOM 701 N N . LEU A 1 96 ? 8.206 9.659 16.046 1.00 37.71 96 LEU A N 1
ATOM 702 C CA . LEU A 1 96 ? 8.437 8.605 15.052 1.00 41.17 96 LEU A CA 1
ATOM 703 C C . LEU A 1 96 ? 9.243 7.433 15.609 1.00 43.32 96 LEU A C 1
ATOM 704 O O . LEU A 1 96 ? 8.865 6.278 15.449 1.00 43.64 96 LEU A O 1
ATOM 709 N N . GLU A 1 97 ? 10.357 7.727 16.270 1.00 44.97 97 GLU A N 1
ATOM 710 C CA . GLU A 1 97 ? 11.216 6.675 16.819 1.00 47.29 97 GLU A CA 1
ATOM 711 C C . GLU A 1 97 ? 11.650 6.915 18.252 1.00 47.48 97 GLU A C 1
ATOM 712 O O . GLU A 1 97 ? 12.155 8.000 18.585 1.00 47.34 97 GLU A O 1
ATOM 718 N N . VAL A 1 98 ? 11.489 5.906 19.103 1.00 47.56 98 VAL A N 1
ATOM 719 C CA . VAL A 1 98 ? 11.908 6.080 20.479 1.00 48.21 98 VAL A CA 1
ATOM 720 C C . VAL A 1 98 ? 12.660 4.920 21.116 1.00 48.89 98 VAL A C 1
ATOM 721 O O . VAL A 1 98 ? 12.122 3.816 21.256 1.00 50.05 98 VAL A O 1
ATOM 725 N N . ASN A 1 99 ? 13.920 5.172 21.464 1.00 47.95 99 ASN A N 1
ATOM 726 C CA . ASN A 1 99 ? 14.720 4.197 22.187 1.00 46.13 99 ASN A CA 1
ATOM 727 C C . ASN A 1 99 ? 14.856 4.920 23.514 1.00 45.20 99 ASN A C 1
ATOM 728 O O . ASN A 1 99 ? 15.734 5.772 23.690 1.00 45.14 99 ASN A O 1
ATOM 733 N N . TYR A 1 100 ? 13.946 4.593 24.422 1.00 43.78 100 TYR A N 1
ATOM 734 C CA . TYR A 1 100 ? 13.874 5.192 25.744 1.00 45.12 100 TYR A CA 1
ATOM 735 C C . TYR A 1 100 ? 15.223 5.419 26.402 1.00 44.42 100 TYR A C 1
ATOM 736 O O . TYR A 1 100 ? 15.407 6.359 27.172 1.00 42.61 100 TYR A O 1
ATOM 745 N N . SER A 1 101 ? 16.166 4.552 26.074 1.00 44.46 101 SER A N 1
ATOM 746 C CA . SER A 1 101 ? 17.499 4.609 26.635 1.00 45.95 101 SER A CA 1
ATOM 747 C C . SER A 1 101 ? 18.401 5.639 25.975 1.00 45.94 101 SER A C 1
ATOM 748 O O . SER A 1 101 ? 19.159 6.328 26.646 1.00 46.71 101 SER A O 1
ATOM 751 N N . ASP A 1 102 ? 18.311 5.748 24.656 1.00 45.24 102 ASP A N 1
ATOM 752 C CA . ASP A 1 102 ? 19.200 6.629 23.914 1.00 44.44 102 ASP A CA 1
ATOM 753 C C . ASP A 1 102 ? 18.635 7.915 23.319 1.00 43.63 102 ASP A C 1
ATOM 754 O O . ASP A 1 102 ? 19.156 9.002 23.599 1.00 42.91 102 ASP A O 1
ATOM 759 N N . TYR A 1 103 ? 17.573 7.807 22.521 1.00 41.66 103 TYR A N 1
ATOM 760 C CA . TYR A 1 103 ? 17.054 8.993 21.853 1.00 41.14 103 TYR A CA 1
ATOM 761 C C . TYR A 1 103 ? 15.604 8.926 21.436 1.00 40.93 103 TYR A C 1
ATOM 762 O O . TYR A 1 103 ? 14.890 7.954 21.704 1.00 39.34 103 TYR A O 1
ATOM 771 N N . VAL A 1 104 ? 15.211 9.979 20.728 1.00 40.28 104 VAL A N 1
ATOM 772 C CA . VAL A 1 104 ? 13.876 10.130 20.205 1.00 40.51 104 VAL A CA 1
ATOM 773 C C . VAL A 1 104 ? 13.966 11.076 19.021 1.00 40.07 104 VAL A C 1
ATOM 774 O O . VAL A 1 104 ? 14.827 11.953 18.986 1.00 40.72 104 VAL A O 1
ATOM 778 N N . ILE A 1 105 ? 13.090 10.880 18.045 1.00 37.93 105 ILE A N 1
ATOM 779 C CA . ILE A 1 105 ? 13.023 11.746 16.876 1.00 38.45 105 ILE A CA 1
ATOM 780 C C . ILE A 1 105 ? 11.531 11.982 16.620 1.00 36.74 105 ILE A C 1
ATOM 781 O O . ILE A 1 105 ? 10.756 11.042 16.503 1.00 37.58 105 ILE A O 1
ATOM 786 N N . LEU A 1 106 ? 11.120 13.243 16.580 1.00 35.58 106 LEU A N 1
ATOM 787 C CA . LEU A 1 106 ? 9.715 13.548 16.379 1.00 34.50 106 LEU A CA 1
ATOM 788 C C . LEU A 1 106 ? 9.459 14.531 15.277 1.00 33.56 106 LEU A C 1
ATOM 789 O O . LEU A 1 106 ? 10.330 15.289 14.886 1.00 30.81 106 LEU A O 1
ATOM 794 N N . HIS A 1 107 ? 8.234 14.500 14.785 1.00 31.71 107 HIS A N 1
ATOM 795 C CA . HIS A 1 107 ? 7.832 15.362 13.702 1.00 31.77 107 HIS A CA 1
ATOM 796 C C . HIS A 1 107 ? 6.776 16.315 14.237 1.00 30.50 107 HIS A C 1
ATOM 797 O O . HIS A 1 107 ? 5.826 15.893 14.888 1.00 29.86 107 HIS A O 1
ATOM 804 N N . LEU A 1 108 ? 6.965 17.603 13.975 1.00 28.77 108 LEU A N 1
ATOM 805 C CA . LEU A 1 108 ? 6.026 18.623 14.419 1.00 26.98 108 LEU A CA 1
ATOM 806 C C . LEU A 1 108 ? 5.614 19.577 13.299 1.00 26.53 108 LEU A C 1
ATOM 807 O O . LEU A 1 108 ? 6.383 19.869 12.383 1.00 25.55 108 LEU A O 1
ATOM 812 N N . VAL A 1 109 ? 4.382 20.062 13.386 1.00 26.98 109 VAL A N 1
ATOM 813 C CA . VAL A 1 109 ? 3.863 21.025 12.422 1.00 26.44 109 VAL A CA 1
ATOM 814 C C . VAL A 1 109 ? 3.246 22.172 13.227 1.00 24.51 109 VAL A C 1
ATOM 815 O O . VAL A 1 109 ? 2.506 21.953 14.180 1.00 24.71 109 VAL A O 1
ATOM 819 N N . ASP A 1 110 ? 3.594 23.395 12.851 1.00 25.93 110 ASP A N 1
ATOM 820 C CA . ASP A 1 110 ? 3.097 24.591 13.517 1.00 25.22 110 ASP A CA 1
ATOM 821 C C . ASP A 1 110 ? 2.102 25.288 12.593 1.00 26.94 110 ASP A C 1
ATOM 822 O O . ASP A 1 110 ? 2.317 25.355 11.385 1.00 23.57 110 ASP A O 1
ATOM 827 N N . VAL A 1 111 ? 1.012 25.795 13.154 1.00 28.45 111 VAL A N 1
ATOM 828 C CA . VAL A 1 111 ? 0.018 26.499 12.356 1.00 32.53 111 VAL A CA 1
ATOM 829 C C . VAL A 1 111 ? -0.450 27.835 12.941 1.00 34.01 111 VAL A C 1
ATOM 830 O O . VAL A 1 111 ? -0.807 27.929 14.115 1.00 34.09 111 VAL A O 1
ATOM 834 N N . ASN A 1 112 ? -0.429 28.865 12.105 1.00 36.17 112 ASN A N 1
ATOM 835 C CA . ASN A 1 112 ? -0.895 30.184 12.478 1.00 38.64 112 ASN A CA 1
ATOM 836 C C . ASN A 1 112 ? -1.754 30.643 11.329 1.00 38.59 112 ASN A C 1
ATOM 837 O O . ASN A 1 112 ? -1.232 31.020 10.287 1.00 37.38 112 ASN A O 1
ATOM 842 N N . GLY A 1 113 ? -3.070 30.609 11.520 1.00 40.19 113 GLY A N 1
ATOM 843 C CA . GLY A 1 113 ? -3.968 30.995 10.453 1.00 41.15 113 GLY A CA 1
ATOM 844 C C . GLY A 1 113 ? -3.715 30.038 9.302 1.00 41.48 113 GLY A C 1
ATOM 845 O O . GLY A 1 113 ? -3.723 28.814 9.487 1.00 43.16 113 GLY A O 1
ATOM 846 N N . ASP A 1 114 ? -3.468 30.579 8.111 1.00 42.33 114 ASP A N 1
ATOM 847 C CA . ASP A 1 114 ? -3.197 29.742 6.939 1.00 42.95 114 ASP A CA 1
ATOM 848 C C . ASP A 1 114 ? -1.692 29.545 6.706 1.00 42.45 114 ASP A C 1
ATOM 849 O O . ASP A 1 114 ? -1.286 29.019 5.671 1.00 43.57 114 ASP A O 1
ATOM 854 N N . LYS A 1 115 ? -0.869 29.962 7.668 1.00 41.48 115 LYS A N 1
ATOM 855 C CA . LYS A 1 115 ? 0.582 29.806 7.566 1.00 39.60 115 LYS A CA 1
ATOM 856 C C . LYS A 1 115 ? 0.999 28.593 8.389 1.00 38.56 115 LYS A C 1
ATOM 857 O O . LYS A 1 115 ? 0.587 28.449 9.544 1.00 37.22 115 LYS A O 1
ATOM 863 N N . THR A 1 116 ? 1.798 27.717 7.783 1.00 36.96 116 THR A N 1
ATOM 864 C CA . THR A 1 116 ? 2.268 26.508 8.447 1.00 35.69 116 THR A CA 1
ATOM 865 C C . THR A 1 116 ? 3.727 26.233 8.121 1.00 35.67 116 THR A C 1
ATOM 866 O O . THR A 1 116 ? 4.235 26.696 7.106 1.00 34.72 116 THR A O 1
ATOM 870 N N . PHE A 1 117 ? 4.408 25.497 8.994 1.00 34.12 117 PHE A N 1
ATOM 871 C CA . PHE A 1 117 ? 5.795 25.114 8.740 1.00 33.65 117 PHE A CA 1
ATOM 872 C C . PHE A 1 117 ? 6.139 23.786 9.428 1.00 33.85 117 PHE A C 1
ATOM 873 O O . PHE A 1 117 ? 5.435 23.348 10.337 1.00 33.60 117 PHE A O 1
ATOM 881 N N . GLN A 1 118 ? 7.212 23.151 8.968 1.00 33.19 118 GLN A N 1
ATOM 882 C CA . GLN A 1 118 ? 7.639 21.845 9.451 1.00 33.70 118 GLN A CA 1
ATOM 883 C C . GLN A 1 118 ? 8.863 21.852 10.349 1.00 31.95 118 GLN A C 1
ATOM 884 O O . GLN A 1 118 ? 9.746 22.678 10.203 1.00 29.71 118 GLN A O 1
ATOM 890 N N . LEU A 1 119 ? 8.930 20.892 11.258 1.00 32.69 119 LEU A N 1
ATOM 891 C CA . LEU A 1 119 ? 10.050 20.816 12.187 1.00 33.05 119 LEU A CA 1
ATOM 892 C C . LEU A 1 119 ? 10.363 19.358 12.564 1.00 32.00 119 LEU A C 1
ATOM 893 O O . LEU A 1 119 ? 9.457 18.577 12.866 1.00 30.21 119 LEU A O 1
ATOM 898 N N . MET A 1 120 ? 11.647 18.997 12.514 1.00 31.12 120 MET A N 1
ATOM 899 C CA . MET A 1 120 ? 12.113 17.655 12.895 1.00 30.04 120 MET A CA 1
ATOM 900 C C . MET A 1 120 ? 13.109 17.800 14.037 1.00 28.10 120 MET A C 1
ATOM 901 O O . MET A 1 120 ? 14.012 18.640 13.982 1.00 29.45 120 MET A O 1
ATOM 906 N N . GLU A 1 121 ? 12.961 16.974 15.063 1.00 28.72 121 GLU A N 1
ATOM 907 C CA . GLU A 1 121 ? 13.848 17.072 16.206 1.00 31.98 121 GLU A CA 1
ATOM 908 C C . GLU A 1 121 ? 14.451 15.752 16.602 1.00 29.52 121 GLU A C 1
ATOM 909 O O . GLU A 1 121 ? 13.847 14.705 16.421 1.00 32.05 121 GLU A O 1
ATOM 915 N N . PHE A 1 122 ? 15.654 15.830 17.157 1.00 28.22 122 PHE A N 1
ATOM 916 C CA . PHE A 1 122 ? 16.391 14.669 17.611 1.00 25.85 122 PHE A CA 1
ATOM 917 C C . PHE A 1 122 ? 16.895 14.943 19.019 1.00 26.61 122 PHE A C 1
ATOM 918 O O . PHE A 1 122 ? 17.761 15.812 19.204 1.00 24.34 122 PHE A O 1
ATOM 926 N N . TYR A 1 123 ? 16.349 14.226 20.004 1.00 24.72 123 TYR A N 1
ATOM 927 C CA . TYR A 1 123 ? 16.791 14.391 21.389 1.00 28.62 123 TYR A CA 1
ATOM 928 C C . TYR A 1 123 ? 17.592 13.168 21.793 1.00 30.04 123 TYR A C 1
ATOM 929 O O . TYR A 1 123 ? 17.411 12.080 21.240 1.00 28.84 123 TYR A O 1
ATOM 938 N N . GLY A 1 124 ? 18.464 13.354 22.778 1.00 29.25 124 GLY A N 1
ATOM 939 C CA . GLY A 1 124 ? 19.276 12.258 23.264 1.00 30.60 124 GLY A CA 1
ATOM 940 C C . GLY A 1 124 ? 19.301 12.205 24.779 1.00 31.38 124 GLY A C 1
ATOM 941 O O . GLY A 1 124 ? 19.204 13.240 25.448 1.00 32.82 124 GLY A O 1
ATOM 942 N N . ARG A 1 125 ? 19.403 10.999 25.333 1.00 32.46 125 ARG A N 1
ATOM 943 C CA . ARG A 1 125 ? 19.476 10.850 26.776 1.00 33.99 125 ARG A CA 1
ATOM 944 C C . ARG A 1 125 ? 20.798 11.471 27.192 1.00 34.77 125 ARG A C 1
ATOM 945 O O . ARG A 1 125 ? 21.008 11.804 28.352 1.00 38.03 125 ARG A O 1
ATOM 953 N N . LYS A 1 126 ? 21.684 11.632 26.216 1.00 35.82 126 LYS A N 1
ATOM 954 C CA . LYS A 1 126 ? 22.985 12.237 26.441 1.00 36.42 126 LYS A CA 1
ATOM 955 C C . LYS A 1 126 ? 23.180 13.447 25.538 1.00 36.09 126 LYS A C 1
ATOM 956 O O . LYS A 1 126 ? 22.426 13.651 24.587 1.00 35.88 126 LYS A O 1
ATOM 962 N N . PRO A 1 127 ? 24.196 14.268 25.831 1.00 36.82 127 PRO A N 1
ATOM 963 C CA . PRO A 1 127 ? 24.521 15.479 25.077 1.00 35.05 127 PRO A CA 1
ATOM 964 C C . PRO A 1 127 ? 24.860 15.266 23.610 1.00 35.29 127 PRO A C 1
ATOM 965 O O . PRO A 1 127 ? 24.814 16.200 22.811 1.00 33.27 127 PRO A O 1
ATOM 969 N N . ASP A 1 128 ? 25.194 14.039 23.245 1.00 35.34 128 ASP A N 1
ATOM 970 C CA . ASP A 1 128 ? 25.537 13.754 21.860 1.00 37.82 128 ASP A CA 1
ATOM 971 C C . ASP A 1 128 ? 25.239 12.303 21.515 1.00 38.66 128 ASP A C 1
ATOM 972 O O . ASP A 1 128 ? 25.164 11.456 22.399 1.00 37.74 128 ASP A O 1
ATOM 977 N N . VAL A 1 129 ? 25.056 12.015 20.233 1.00 40.21 129 VAL A N 1
ATOM 978 C CA . VAL A 1 129 ? 24.797 10.645 19.803 1.00 42.59 129 VAL A CA 1
ATOM 979 C C . VAL A 1 129 ? 25.819 10.285 18.753 1.00 44.30 129 VAL A C 1
ATOM 980 O O . VAL A 1 129 ? 26.559 11.145 18.285 1.00 44.30 129 VAL A O 1
ATOM 984 N N . GLU A 1 130 ? 25.863 9.018 18.369 1.00 46.68 130 GLU A N 1
ATOM 985 C CA . GLU A 1 130 ? 26.833 8.611 17.369 1.00 49.30 130 GLU A CA 1
ATOM 986 C C . GLU A 1 130 ? 26.492 9.171 15.989 1.00 50.36 130 GLU A C 1
ATOM 987 O O . GLU A 1 130 ? 25.316 9.280 15.626 1.00 50.16 130 GLU A O 1
ATOM 993 N N . PRO A 1 131 ? 27.528 9.536 15.208 1.00 50.77 131 PRO A N 1
ATOM 994 C CA . PRO A 1 131 ? 27.398 10.095 13.858 1.00 51.40 131 PRO A CA 1
ATOM 995 C C . PRO A 1 131 ? 26.674 9.203 12.860 1.00 51.43 131 PRO A C 1
ATOM 996 O O . PRO A 1 131 ? 26.657 9.495 11.664 1.00 52.92 131 PRO A O 1
ATOM 1000 N N . LYS A 1 132 ? 26.082 8.118 13.350 1.00 51.65 132 LYS A N 1
ATOM 1001 C CA . LYS A 1 132 ? 25.330 7.206 12.490 1.00 51.82 132 LYS A CA 1
ATOM 1002 C C . LYS A 1 132 ? 23.875 7.672 12.536 1.00 50.33 132 LYS A C 1
ATOM 1003 O O . LYS A 1 132 ? 23.226 7.827 11.494 1.00 49.10 132 LYS A O 1
ATOM 1009 N N . LEU A 1 133 ? 23.376 7.904 13.753 1.00 48.59 133 LEU A N 1
ATOM 1010 C CA . LEU A 1 133 ? 22.010 8.377 13.956 1.00 46.82 133 LEU A CA 1
ATOM 1011 C C . LEU A 1 133 ? 21.877 9.746 13.304 1.00 46.60 133 LEU A C 1
ATOM 1012 O O . LEU A 1 133 ? 20.844 10.076 12.730 1.00 46.24 133 LEU A O 1
ATOM 1017 N N . LYS A 1 134 ? 22.934 10.544 13.390 1.00 47.40 134 LYS A N 1
ATOM 1018 C CA . LYS A 1 134 ? 22.937 11.860 12.768 1.00 48.62 134 LYS A CA 1
ATOM 1019 C C . LYS A 1 134 ? 22.423 11.695 11.345 1.00 48.93 134 LYS A C 1
ATOM 1020 O O . LYS A 1 134 ? 21.480 12.361 10.933 1.00 48.55 134 LYS A O 1
ATOM 1026 N N . ASP A 1 135 ? 23.048 10.788 10.604 1.00 48.05 135 ASP A N 1
ATOM 1027 C CA . ASP A 1 135 ? 22.671 10.526 9.223 1.00 48.49 135 ASP A CA 1
ATOM 1028 C C . AS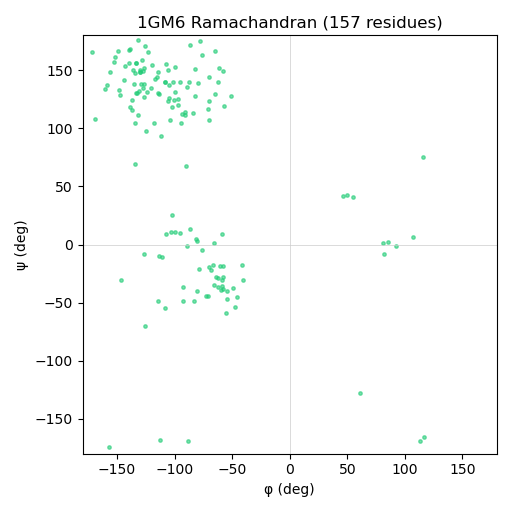P A 1 135 ? 21.277 9.932 9.142 1.00 47.00 135 ASP A C 1
ATOM 1029 O O . ASP A 1 135 ? 20.528 10.194 8.195 1.00 45.83 135 ASP A O 1
ATOM 1034 N N . LYS A 1 136 ? 20.939 9.120 10.134 1.00 46.33 136 LYS A N 1
ATOM 1035 C CA . LYS A 1 136 ? 19.635 8.482 10.176 1.00 46.41 136 LYS A CA 1
ATOM 1036 C C . LYS A 1 136 ? 18.573 9.575 10.165 1.00 46.74 136 LYS A C 1
ATOM 1037 O O . LYS A 1 136 ? 17.522 9.450 9.533 1.00 46.03 136 LYS A O 1
ATOM 1043 N N . PHE A 1 137 ? 18.874 10.657 10.870 1.00 46.76 137 PHE A N 1
ATOM 1044 C CA . PHE A 1 137 ? 17.986 11.804 10.965 1.00 46.55 137 PHE A CA 1
ATOM 1045 C C . PHE A 1 137 ? 17.938 12.574 9.637 1.00 46.95 137 PHE A C 1
ATOM 1046 O O . PHE A 1 137 ? 16.863 12.958 9.177 1.00 45.92 137 PHE A O 1
ATOM 1054 N N . VAL A 1 138 ? 19.104 12.789 9.024 1.00 47.08 138 VAL A N 1
ATOM 1055 C CA . VAL A 1 138 ? 19.195 13.524 7.759 1.00 48.77 138 VAL A CA 1
ATOM 1056 C C . VAL A 1 138 ? 18.285 12.890 6.727 1.00 49.97 138 VAL A C 1
ATOM 1057 O O . VAL A 1 138 ? 17.539 13.572 6.021 1.00 49.43 138 VAL A O 1
ATOM 1061 N N . GLU A 1 139 ? 18.365 11.571 6.641 1.00 51.45 139 GLU A N 1
ATOM 1062 C CA . GLU A 1 139 ? 17.545 10.829 5.708 1.00 54.05 139 GLU A CA 1
ATOM 1063 C C . GLU A 1 139 ? 16.092 11.175 5.949 1.00 53.69 139 GLU A C 1
ATOM 1064 O O . GLU A 1 139 ? 15.403 11.661 5.054 1.00 53.58 139 GLU A O 1
ATOM 1070 N N . ILE A 1 140 ? 15.640 10.927 7.174 1.00 53.77 140 ILE A N 1
ATOM 1071 C CA . ILE A 1 140 ? 14.263 11.195 7.567 1.00 52.75 140 ILE A CA 1
ATOM 1072 C C . ILE A 1 140 ? 13.781 12.602 7.201 1.00 51.49 140 ILE A C 1
ATOM 1073 O O . ILE A 1 140 ? 12.630 12.771 6.816 1.00 52.03 140 ILE A O 1
ATOM 1078 N N . CYS A 1 141 ? 14.654 13.601 7.322 1.00 51.31 141 CYS A N 1
ATOM 1079 C CA . CYS A 1 141 ? 14.297 14.981 6.972 1.00 50.87 141 CYS A CA 1
ATOM 1080 C C . CYS A 1 141 ? 14.198 15.113 5.453 1.00 51.99 141 CYS A C 1
ATOM 1081 O O . CYS A 1 141 ? 13.272 15.740 4.929 1.00 50.97 141 CYS A O 1
ATOM 1084 N N . GLN A 1 142 ? 15.178 14.527 4.762 1.00 52.35 142 GLN A N 1
ATOM 1085 C CA . GLN A 1 142 ? 15.247 14.509 3.290 1.00 52.59 142 GLN A CA 1
ATOM 1086 C C . GLN A 1 142 ? 13.902 14.147 2.697 1.00 51.88 142 GLN A C 1
ATOM 1087 O O . GLN A 1 142 ? 13.430 14.765 1.735 1.00 51.78 142 GLN A O 1
ATOM 1093 N N . GLN A 1 143 ? 13.308 13.115 3.285 1.00 50.46 143 GLN A N 1
ATOM 1094 C CA . GLN A 1 143 ? 12.032 12.599 2.842 1.00 50.25 143 GLN A CA 1
ATOM 1095 C C . GLN A 1 143 ? 10.806 13.376 3.319 1.00 49.67 143 GLN A C 1
ATOM 1096 O O . GLN A 1 143 ? 9.674 12.980 3.042 1.00 50.49 143 GLN A O 1
ATOM 1102 N N . TYR A 1 144 ? 11.009 14.474 4.035 1.00 48.79 144 TYR A N 1
ATOM 1103 C CA . TYR A 1 144 ? 9.866 15.250 4.478 1.00 46.78 144 TYR A CA 1
ATOM 1104 C C . TYR A 1 144 ? 9.845 16.607 3.814 1.00 48.10 144 TYR A C 1
ATOM 1105 O O . TYR A 1 144 ? 8.865 17.347 3.919 1.00 48.65 144 TYR A O 1
ATOM 1114 N N . GLY A 1 145 ? 10.930 16.933 3.124 1.00 48.06 145 GLY A N 1
ATOM 1115 C CA . GLY A 1 145 ? 11.006 18.210 2.445 1.00 48.35 145 GLY A CA 1
ATOM 1116 C C . GLY A 1 145 ? 11.940 19.179 3.136 1.00 49.09 145 GLY A C 1
ATOM 1117 O O . GLY A 1 145 ? 12.028 20.352 2.768 1.00 47.63 145 GLY A O 1
ATOM 1118 N N . ILE A 1 146 ? 12.637 18.702 4.155 1.00 49.24 146 ILE A N 1
ATOM 1119 C CA . ILE A 1 146 ? 13.557 19.573 4.848 1.00 50.43 146 ILE A CA 1
ATOM 1120 C C . ILE A 1 146 ? 14.929 19.369 4.236 1.00 50.51 146 ILE A C 1
ATOM 1121 O O . ILE A 1 146 ? 15.591 18.360 4.455 1.00 50.71 146 ILE A O 1
ATOM 1126 N N . ILE A 1 147 ? 15.331 20.344 3.440 1.00 51.73 147 ILE A N 1
ATOM 1127 C CA . ILE A 1 147 ? 16.608 20.304 2.763 1.00 53.97 147 ILE A CA 1
ATOM 1128 C C . ILE A 1 147 ? 17.767 20.172 3.751 1.00 54.51 147 ILE A C 1
ATOM 1129 O O . ILE A 1 147 ? 17.696 20.648 4.885 1.00 54.64 147 ILE A O 1
ATOM 1134 N N . LYS A 1 148 ? 18.834 19.518 3.305 1.00 54.29 148 LYS A N 1
ATOM 1135 C CA . LYS A 1 148 ? 19.999 19.288 4.137 1.00 53.80 148 LYS A CA 1
ATOM 1136 C C . LYS A 1 148 ? 20.609 20.564 4.661 1.00 53.28 148 LYS A C 1
ATOM 1137 O O . LYS A 1 148 ? 21.248 20.564 5.709 1.00 52.32 148 LYS A O 1
ATOM 1143 N N . GLU A 1 149 ? 20.443 21.655 3.928 1.00 52.32 149 GLU A N 1
ATOM 1144 C CA . GLU A 1 149 ? 21.007 22.911 4.394 1.00 51.38 149 GLU A CA 1
ATOM 1145 C C . GLU A 1 149 ? 20.153 23.477 5.517 1.00 49.06 149 GLU A C 1
ATOM 1146 O O . GLU A 1 149 ? 20.511 24.480 6.116 1.00 49.40 149 GLU A O 1
ATOM 1152 N N . ASN A 1 150 ? 19.030 22.823 5.806 1.00 45.45 150 ASN A N 1
ATOM 1153 C CA . ASN A 1 150 ? 18.113 23.278 6.849 1.00 41.72 150 ASN A CA 1
ATOM 1154 C C . ASN A 1 150 ? 18.194 22.492 8.156 1.00 41.02 150 ASN A C 1
ATOM 1155 O O . ASN A 1 150 ? 17.350 22.650 9.035 1.00 39.06 150 ASN A O 1
ATOM 1160 N N . ILE A 1 151 ? 19.212 21.649 8.283 1.00 40.24 151 ILE A N 1
ATOM 1161 C CA . ILE A 1 151 ? 19.404 20.834 9.480 1.00 39.12 151 ILE A CA 1
ATOM 1162 C C . ILE A 1 151 ? 20.505 21.415 10.376 1.00 39.69 151 ILE A C 1
ATO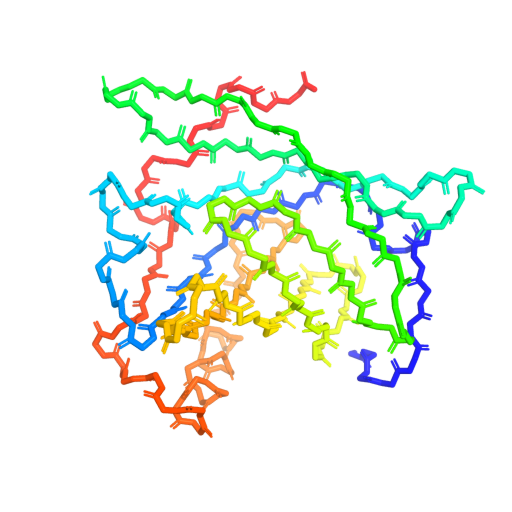M 1163 O O . ILE A 1 151 ? 21.663 21.524 9.958 1.00 39.84 151 ILE A O 1
ATOM 1168 N N . ILE A 1 152 ? 20.142 21.791 11.604 1.00 39.27 152 ILE A N 1
ATOM 1169 C CA . ILE A 1 152 ? 21.104 22.363 12.548 1.00 39.20 152 ILE A CA 1
ATOM 1170 C C . ILE A 1 152 ? 21.595 21.381 13.592 1.00 38.35 152 ILE A C 1
ATOM 1171 O O . ILE A 1 152 ? 20.822 20.577 14.110 1.00 38.43 152 ILE A O 1
ATOM 1176 N N . ASP A 1 153 ? 22.888 21.452 13.901 1.00 39.93 153 ASP A N 1
ATOM 1177 C CA . ASP A 1 153 ? 23.471 20.598 14.937 1.00 39.57 153 ASP A CA 1
ATOM 1178 C C . ASP A 1 153 ? 23.675 21.493 16.158 1.00 38.20 153 ASP A C 1
ATOM 1179 O O . ASP A 1 153 ? 24.577 22.340 16.189 1.00 36.32 153 ASP A O 1
ATOM 1184 N N . LEU A 1 154 ? 22.827 21.289 17.158 1.00 36.27 154 LEU A N 1
ATOM 1185 C CA . LEU A 1 154 ? 22.849 22.089 18.368 1.00 36.89 154 LEU A CA 1
ATOM 1186 C C . LEU A 1 154 ? 24.052 21.856 19.285 1.00 36.01 154 LEU A C 1
ATOM 1187 O O . LEU A 1 154 ? 24.360 22.696 20.132 1.00 37.23 154 LEU A O 1
ATOM 1192 N N . THR A 1 155 ? 24.738 20.731 19.127 1.00 36.35 155 THR A N 1
ATOM 1193 C CA . THR A 1 155 ? 25.882 20.466 19.986 1.00 37.41 155 THR A CA 1
ATOM 1194 C C . THR A 1 155 ? 26.980 21.527 19.806 1.00 38.70 155 THR A C 1
ATOM 1195 O O . THR A 1 155 ? 27.722 21.837 20.737 1.00 38.65 155 THR A O 1
ATOM 1199 N N . LYS A 1 156 ? 27.056 22.108 18.616 1.00 38.67 156 LYS A N 1
ATOM 1200 C CA . LYS A 1 156 ? 28.083 23.097 18.334 1.00 40.77 156 LYS A CA 1
ATOM 1201 C C . LYS A 1 156 ? 27.798 24.508 18.821 1.00 40.22 156 LYS A C 1
ATOM 1202 O O . LYS A 1 156 ? 28.573 25.422 18.541 1.00 41.51 156 LYS A O 1
ATOM 1208 N N . ILE A 1 157 ? 26.695 24.701 19.536 1.00 40.02 157 ILE A N 1
ATOM 1209 C CA . ILE A 1 157 ? 26.374 26.033 20.045 1.00 39.61 157 ILE A CA 1
ATOM 1210 C C . ILE A 1 157 ? 25.998 25.982 21.525 1.00 39.67 157 ILE A C 1
ATOM 1211 O O . ILE A 1 157 ? 25.937 24.899 22.116 1.00 40.75 157 ILE A O 1
ATOM 1216 N N . ASP A 1 158 ? 25.763 27.145 22.131 1.00 40.51 158 ASP A N 1
ATOM 1217 C CA . ASP 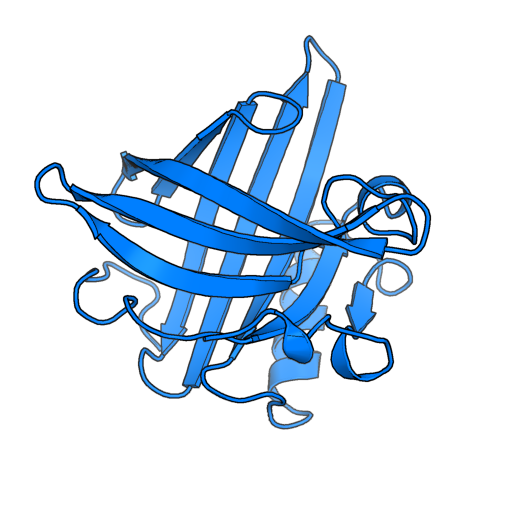A 1 158 ? 25.394 27.178 23.545 1.00 41.07 158 ASP A CA 1
ATOM 1218 C C . ASP A 1 158 ? 23.978 26.632 23.740 1.00 39.60 158 ASP A C 1
ATOM 1219 O O . ASP A 1 158 ? 22.993 27.197 23.235 1.00 37.64 158 ASP A O 1
ATOM 1224 N N . ARG A 1 159 ? 23.885 25.524 24.471 1.00 37.62 159 ARG A N 1
ATOM 1225 C CA . ARG A 1 159 ? 22.597 24.905 24.728 1.00 35.30 159 ARG A CA 1
ATOM 1226 C C . ARG A 1 159 ? 22.063 25.200 26.127 1.00 34.46 159 ARG A C 1
ATOM 1227 O O . ARG A 1 159 ? 21.268 24.430 26.672 1.00 33.71 159 ARG A O 1
ATOM 1235 N N . CYS A 1 160 ? 22.508 26.319 26.699 1.00 31.34 160 CYS A N 1
ATOM 1236 C CA . CYS A 1 160 ? 22.047 26.769 28.008 1.00 32.77 160 CYS A CA 1
ATOM 1237 C C . CYS A 1 160 ? 22.065 25.761 29.161 1.00 32.44 160 CYS A C 1
ATOM 1238 O O . CYS A 1 160 ? 21.128 25.717 29.959 1.00 32.16 160 CYS A O 1
ATOM 1241 N N . PHE A 1 161 ? 23.131 24.975 29.268 1.00 33.73 161 PHE A N 1
ATOM 1242 C CA . PHE A 1 161 ? 23.226 23.977 30.327 1.00 36.32 161 PHE A CA 1
ATOM 1243 C C . PHE A 1 161 ? 23.141 24.517 31.758 1.00 38.49 161 PHE A C 1
ATOM 1244 O O . PHE A 1 161 ? 22.648 23.813 32.647 1.00 38.31 161 PHE A O 1
ATOM 1252 N N . GLN A 1 162 ? 23.602 25.748 31.992 1.00 39.79 162 GLN A N 1
ATOM 1253 C CA . GLN A 1 162 ? 23.566 26.302 33.347 1.00 42.58 162 GLN A CA 1
ATOM 1254 C C . GLN A 1 162 ? 22.174 26.243 33.933 1.00 43.27 162 GLN A C 1
ATOM 1255 O O . GLN A 1 162 ? 22.008 25.954 35.113 1.00 43.65 162 GLN A O 1
ATOM 1261 N N . LEU A 1 163 ? 21.170 26.522 33.112 1.00 43.52 163 LEU A N 1
ATOM 1262 C CA . LEU A 1 163 ? 19.802 26.513 33.595 1.00 43.20 163 LEU A CA 1
ATOM 1263 C C . LEU A 1 163 ? 19.267 25.132 33.963 1.00 42.37 163 LEU A C 1
ATOM 1264 O O . LEU A 1 163 ? 18.329 25.024 34.744 1.00 41.25 163 LEU A O 1
ATOM 1269 N N . ARG A 1 164 ? 19.874 24.079 33.422 1.00 40.84 164 ARG A N 1
ATOM 1270 C CA . ARG A 1 164 ? 19.440 22.703 33.693 1.00 40.59 164 ARG A CA 1
ATOM 1271 C C . ARG A 1 164 ? 19.548 22.270 35.162 1.00 41.22 164 ARG A C 1
ATOM 1272 O O . ARG A 1 164 ? 20.520 22.585 35.843 1.00 42.32 164 ARG A O 1
ATOM 1280 N N . GLY A 1 165 ? 18.545 21.536 35.637 1.00 41.99 165 GLY A N 1
ATOM 1281 C CA . GLY A 1 165 ? 18.542 21.071 37.014 1.00 42.88 165 GLY A CA 1
ATOM 1282 C C . GLY A 1 165 ? 17.405 21.654 37.843 0.70 43.92 165 GLY A C 1
ATOM 1283 O O . GLY A 1 165 ? 17.668 22.576 38.651 1.00 46.83 165 GLY A O 1
ATOM 1284 N N . SER A 1 166 ? 16.247 21.210 37.674 0.50 44.63 166 SER A N 1
#

Foldseek 3Di:
DDQPFDDQQLQWAFKWWFKKFKLPLQQCPQQHQPVWTWTGWDQDPQRWIKTWIWHQDPNRIDIDIWTWDDPDRQWTWTAGPAIKIKGWRDDDSQFKTKMKMKGDDPPDIMIMITIMTPDLDDDPVVVVVRVVVCVVVNTDPVRMDGPSPDDRPCVPHD